Protein AF-A0A6N8EPY5-F1 (afdb_monomer_lite)

Foldseek 3Di:
DDDLVLQLVLLVLCCVLVVDPPLLSLLSNLCSVCPPVPPDQDDLVRSCVRSVHDSVSSVVSVVVCVLLQQKDWDQDDDPPDRDRTRIDGRDDPVLSVLSVVLSVVLVVVVVVLVVVCVVVVDPDDSVVVSSVSSVVSVVPRDRDDDDNRPLSVCCVVPVVVSVCVVVVD

Sequence (169 aa):
MLPLFRLKVFFEALARFHRINHSQAAVYKALVSYHGRLGCYPSHATLAAESGVSERTVRNALREARLRRWIDWTNERVGRRQSVNRYRILLTDEYINKVLNALHRFKRKTAEISEFFRRQNLPGSPYFYIKRASQTIWKQLDPPSNGLTPWQRLFRDNREAAMAQVFSQ

Secondary structure (DSSP, 8-state):
---HHHHHHHHHHHHHTTSS-HHHHHHHHHHHHTTT-TT----HHHHHHHHTS-HHHHHHHHHHHHHTTSEEEE----TTSPPP-EEEE---HHHHHHHHHHHHHHHHHHHHHHHHHHHTT-SS-THHHHHHHHHHHHHTSPPSS----HHHHHHHH-HHHHHHHHH--

Structure (mmCIF, N/CA/C/O backbone):
data_AF-A0A6N8EPY5-F1
#
_entry.id   AF-A0A6N8EPY5-F1
#
loop_
_atom_site.group_PDB
_atom_site.id
_atom_site.type_symbol
_atom_site.label_atom_id
_atom_site.label_alt_id
_atom_site.label_comp_id
_atom_site.label_asym_id
_atom_site.label_entity_id
_atom_site.label_seq_id
_atom_site.pdbx_PDB_ins_code
_atom_site.Cartn_x
_atom_site.Cartn_y
_atom_site.Cartn_z
_atom_site.occupancy
_atom_site.B_iso_or_equiv
_atom_site.auth_seq_id
_atom_site.auth_comp_id
_atom_site.auth_asym_id
_atom_site.auth_atom_id
_atom_site.pdbx_PDB_model_num
ATOM 1 N N . MET A 1 1 ? 13.055 -15.699 -1.152 1.00 55.16 1 MET A N 1
ATOM 2 C CA . MET A 1 1 ? 12.031 -15.123 -2.055 1.00 55.16 1 MET A CA 1
ATOM 3 C C . MET A 1 1 ? 10.843 -14.682 -1.220 1.00 55.16 1 MET A C 1
ATOM 5 O O . MET A 1 1 ? 10.392 -15.459 -0.389 1.00 55.16 1 MET A O 1
ATOM 9 N N . LEU A 1 2 ? 10.356 -13.457 -1.422 1.00 61.44 2 LEU A N 1
ATOM 10 C CA . LEU A 1 2 ? 9.174 -12.945 -0.729 1.00 61.44 2 LEU A CA 1
ATOM 11 C C . LEU A 1 2 ? 7.904 -13.646 -1.242 1.00 61.44 2 LEU A C 1
ATOM 13 O O . LEU A 1 2 ? 7.659 -13.624 -2.449 1.00 61.44 2 LEU A O 1
ATOM 17 N N . PRO A 1 3 ? 7.060 -14.228 -0.373 1.00 79.50 3 PRO A N 1
ATOM 18 C CA . PRO A 1 3 ? 5.783 -14.795 -0.794 1.00 79.50 3 PRO A CA 1
ATOM 19 C C . PRO A 1 3 ? 4.880 -13.708 -1.388 1.00 79.50 3 PRO A C 1
ATOM 21 O O . PRO A 1 3 ? 4.575 -12.720 -0.715 1.00 79.50 3 PRO A O 1
ATOM 24 N N . LEU A 1 4 ? 4.388 -13.906 -2.617 1.00 81.44 4 LEU A N 1
ATOM 25 C CA . LEU A 1 4 ? 3.503 -12.951 -3.309 1.00 81.44 4 LEU A CA 1
ATOM 26 C C . LEU A 1 4 ? 2.282 -12.570 -2.463 1.00 81.44 4 LEU A C 1
ATOM 28 O O . LEU A 1 4 ? 1.863 -11.413 -2.437 1.00 81.44 4 LEU A O 1
ATOM 32 N N . PHE A 1 5 ? 1.741 -13.540 -1.725 1.00 84.56 5 PHE A N 1
ATOM 33 C CA . PHE A 1 5 ? 0.636 -13.325 -0.800 1.00 84.56 5 PHE A CA 1
ATOM 34 C C . PHE A 1 5 ? 0.964 -12.263 0.261 1.00 84.56 5 PHE A C 1
ATOM 36 O O . PHE A 1 5 ? 0.169 -11.351 0.478 1.00 84.56 5 PHE A O 1
ATOM 43 N N . ARG A 1 6 ? 2.160 -12.302 0.865 1.00 86.88 6 ARG A N 1
ATOM 44 C CA . ARG A 1 6 ? 2.561 -11.336 1.904 1.00 86.88 6 ARG A CA 1
ATOM 45 C C . ARG A 1 6 ? 2.647 -9.916 1.360 1.00 86.88 6 ARG A C 1
ATOM 47 O O . ARG A 1 6 ? 2.209 -8.987 2.030 1.00 86.88 6 ARG A O 1
ATOM 54 N N . LEU A 1 7 ? 3.154 -9.751 0.140 1.00 85.50 7 LEU A N 1
ATOM 55 C CA . LEU A 1 7 ? 3.223 -8.448 -0.525 1.00 85.50 7 LEU A CA 1
ATOM 56 C C . LEU A 1 7 ? 1.830 -7.885 -0.832 1.00 85.50 7 LEU A C 1
ATOM 58 O O . LEU A 1 7 ? 1.587 -6.697 -0.620 1.00 85.50 7 LEU A O 1
ATOM 62 N N . LYS A 1 8 ? 0.884 -8.729 -1.263 1.00 88.94 8 LYS A N 1
ATOM 63 C CA . LYS A 1 8 ? -0.511 -8.302 -1.459 1.00 88.94 8 LYS A CA 1
ATOM 64 C C . LYS A 1 8 ? -1.136 -7.816 -0.147 1.00 88.94 8 LYS A C 1
ATOM 66 O O . LYS A 1 8 ? -1.687 -6.716 -0.111 1.00 88.94 8 LYS A O 1
ATOM 71 N N . VAL A 1 9 ? -0.986 -8.587 0.934 1.00 89.50 9 VAL A N 1
ATOM 72 C CA . VAL A 1 9 ? -1.502 -8.214 2.265 1.00 89.50 9 VAL A CA 1
ATOM 73 C C . VAL A 1 9 ? -0.818 -6.949 2.793 1.00 89.50 9 VAL A C 1
ATOM 75 O O . VAL A 1 9 ? -1.469 -6.110 3.412 1.00 89.50 9 VAL A O 1
ATOM 78 N N . PHE A 1 10 ? 0.472 -6.759 2.512 1.00 90.31 10 PHE A N 1
ATOM 79 C CA . PHE A 1 10 ? 1.202 -5.541 2.862 1.00 90.31 10 PHE A CA 1
ATOM 80 C C . PHE A 1 10 ? 0.580 -4.290 2.224 1.00 90.31 10 PHE A C 1
ATOM 82 O O . PHE A 1 10 ? 0.281 -3.328 2.933 1.00 90.31 10 PHE A O 1
ATOM 89 N N . PHE A 1 11 ? 0.313 -4.295 0.915 1.00 89.31 11 PHE A N 1
ATOM 90 C CA . PHE A 1 11 ? -0.313 -3.139 0.261 1.00 89.31 11 PHE A CA 1
ATOM 91 C C . PHE A 1 11 ? -1.747 -2.897 0.750 1.00 89.31 11 PHE A C 1
ATOM 93 O O . PHE A 1 11 ? -2.170 -1.750 0.896 1.00 89.31 11 PHE A O 1
ATOM 100 N N . GLU A 1 12 ? -2.486 -3.949 1.098 1.00 89.38 12 GLU A N 1
ATOM 101 C CA . GLU A 1 12 ? -3.787 -3.798 1.761 1.00 89.38 12 GLU A CA 1
ATOM 102 C C . GLU A 1 12 ? -3.674 -3.190 3.160 1.00 89.38 12 GLU A C 1
ATOM 104 O O . GLU A 1 12 ? -4.495 -2.349 3.534 1.00 89.38 12 GLU A O 1
ATOM 109 N N . ALA A 1 13 ? -2.651 -3.574 3.926 1.00 87.50 13 ALA A N 1
ATOM 110 C CA . ALA A 1 13 ? -2.368 -2.982 5.226 1.00 87.50 13 ALA A CA 1
ATOM 111 C C . ALA A 1 13 ? -2.129 -1.474 5.089 1.00 87.50 13 ALA A C 1
ATOM 113 O O . ALA A 1 13 ? -2.732 -0.686 5.817 1.00 87.50 13 ALA A O 1
ATOM 114 N N . LEU A 1 14 ? -1.318 -1.060 4.112 1.00 85.88 14 LEU A N 1
ATOM 115 C CA . LEU A 1 14 ? -1.046 0.353 3.843 1.00 85.88 14 LEU A CA 1
ATOM 116 C C . LEU A 1 14 ? -2.311 1.148 3.499 1.00 85.88 14 LEU A C 1
ATOM 118 O O . LEU A 1 14 ? -2.458 2.284 3.958 1.00 85.88 14 LEU A O 1
ATOM 122 N N . ALA A 1 15 ? -3.234 0.558 2.736 1.00 87.31 15 ALA A N 1
ATOM 123 C CA . ALA A 1 15 ? -4.521 1.182 2.432 1.00 87.31 15 ALA A CA 1
ATOM 124 C C . ALA A 1 15 ? -5.387 1.343 3.690 1.00 87.31 15 ALA A C 1
ATOM 126 O O . ALA A 1 15 ? -5.958 2.407 3.915 1.00 87.31 15 ALA A O 1
ATOM 127 N N . ARG A 1 16 ? -5.421 0.326 4.563 1.00 85.56 16 ARG A N 1
ATOM 128 C CA . ARG A 1 16 ? -6.133 0.389 5.856 1.00 85.56 16 ARG A CA 1
ATOM 129 C C . ARG A 1 16 ? -5.544 1.426 6.814 1.00 85.56 16 ARG A C 1
ATOM 131 O O . ARG A 1 16 ? -6.274 2.011 7.607 1.00 85.56 16 ARG A O 1
ATOM 138 N N . PHE A 1 17 ? -4.240 1.682 6.730 1.00 81.56 17 PHE A N 1
ATOM 139 C CA . PHE A 1 17 ? -3.586 2.777 7.452 1.00 81.56 17 PHE A CA 1
ATOM 140 C C . PHE A 1 17 ? -3.755 4.147 6.772 1.00 81.56 17 PHE A C 1
ATOM 142 O O . PHE A 1 17 ? -3.188 5.130 7.251 1.00 81.56 17 PHE A O 1
ATOM 149 N N . HIS A 1 18 ? -4.506 4.233 5.666 1.00 80.56 18 HIS A N 1
ATOM 150 C CA . HIS A 1 18 ? -4.668 5.438 4.844 1.00 80.56 18 HIS A CA 1
ATOM 151 C C . HIS A 1 18 ? -3.334 6.042 4.376 1.00 80.56 18 HIS A C 1
ATOM 153 O O . HIS A 1 18 ? -3.192 7.257 4.241 1.00 80.56 18 HIS A O 1
ATOM 159 N N . ARG A 1 19 ? -2.323 5.195 4.150 1.00 82.62 19 ARG A N 1
ATOM 160 C CA . ARG A 1 19 ? -0.998 5.613 3.652 1.00 82.62 19 ARG A CA 1
ATOM 161 C C . ARG A 1 19 ? -0.893 5.591 2.145 1.00 82.62 19 ARG A C 1
ATOM 163 O O . ARG A 1 19 ? 0.006 6.232 1.600 1.00 82.62 19 ARG A O 1
ATOM 170 N N . ILE A 1 20 ? -1.792 4.843 1.527 1.00 84.50 20 ILE A N 1
ATOM 171 C CA . ILE A 1 20 ? -2.078 4.817 0.103 1.00 84.50 20 ILE A CA 1
ATOM 172 C C . ILE A 1 20 ? -3.597 4.768 -0.051 1.00 84.50 20 ILE A C 1
ATOM 174 O O . ILE A 1 20 ? -4.306 4.353 0.870 1.00 84.50 20 ILE A O 1
ATOM 178 N N . ASN A 1 21 ? -4.104 5.186 -1.200 1.00 86.06 21 ASN A N 1
ATOM 179 C CA . ASN A 1 21 ? -5.525 5.061 -1.518 1.00 86.06 21 ASN A CA 1
ATOM 180 C C . ASN A 1 21 ? -5.842 3.668 -2.108 1.00 86.06 21 ASN A C 1
ATOM 182 O O . ASN A 1 21 ? -4.950 2.892 -2.460 1.00 86.06 21 ASN A O 1
ATOM 186 N N . HIS A 1 22 ? -7.130 3.317 -2.181 1.00 88.44 22 HIS A N 1
ATOM 187 C CA . HIS A 1 22 ? -7.566 1.989 -2.634 1.00 88.44 22 HIS A CA 1
ATOM 188 C C . HIS A 1 22 ? -7.125 1.679 -4.069 1.00 88.44 22 HIS A C 1
ATOM 190 O O . HIS A 1 22 ? -6.694 0.561 -4.348 1.00 88.44 22 HIS A O 1
ATOM 196 N N . SER A 1 23 ? -7.152 2.682 -4.949 1.00 89.62 23 SER A N 1
ATOM 197 C CA . SER A 1 23 ? -6.672 2.570 -6.327 1.00 89.62 23 SER A CA 1
ATOM 198 C C . SER A 1 23 ? -5.180 2.235 -6.387 1.00 89.62 23 SER A C 1
ATOM 200 O O . SER A 1 23 ? -4.797 1.308 -7.092 1.00 89.62 23 SER A O 1
ATOM 202 N N . GLN A 1 24 ? -4.332 2.909 -5.600 1.00 88.94 24 GLN A N 1
ATOM 203 C CA . GLN A 1 24 ? -2.907 2.564 -5.504 1.00 88.94 24 GLN A CA 1
ATOM 204 C C . GLN A 1 24 ? -2.700 1.131 -5.014 1.00 88.94 24 GLN A C 1
ATOM 206 O O . GLN A 1 24 ? -1.900 0.393 -5.586 1.00 88.94 24 GLN A O 1
ATOM 211 N N . ALA A 1 25 ? -3.445 0.709 -3.991 1.00 91.00 25 ALA A N 1
ATOM 212 C CA . ALA A 1 25 ? -3.358 -0.656 -3.483 1.00 91.00 25 ALA A CA 1
ATOM 213 C C . ALA A 1 25 ? -3.746 -1.700 -4.543 1.00 91.00 25 ALA A C 1
ATOM 215 O O . ALA A 1 25 ? -3.109 -2.750 -4.618 1.00 91.00 25 ALA A O 1
ATOM 216 N N . ALA A 1 26 ? -4.756 -1.419 -5.371 1.00 92.50 26 ALA A N 1
ATOM 217 C CA . ALA A 1 26 ? -5.139 -2.277 -6.492 1.00 92.50 26 ALA A CA 1
ATOM 218 C C . ALA A 1 26 ? -4.016 -2.375 -7.537 1.00 92.50 26 ALA A C 1
ATOM 220 O O . ALA A 1 26 ? -3.631 -3.483 -7.909 1.00 92.50 26 ALA A O 1
ATOM 221 N N . VAL A 1 27 ? -3.417 -1.241 -7.923 1.00 92.69 27 VAL A N 1
ATOM 222 C CA . VAL A 1 27 ? -2.280 -1.200 -8.862 1.00 92.69 27 VAL A CA 1
ATOM 223 C C . VAL A 1 27 ? -1.094 -2.013 -8.341 1.00 92.69 27 VAL A C 1
ATOM 225 O O . VAL A 1 27 ? -0.525 -2.815 -9.079 1.00 92.69 27 VAL A O 1
ATOM 228 N N . TYR A 1 28 ? -0.721 -1.860 -7.068 1.00 91.88 28 TYR A N 1
ATOM 229 C CA . TYR A 1 28 ? 0.408 -2.609 -6.508 1.00 91.88 28 TYR A CA 1
ATOM 230 C C . TYR A 1 28 ? 0.114 -4.105 -6.382 1.00 91.88 28 TYR A C 1
ATOM 232 O O . TYR A 1 28 ? 0.995 -4.925 -6.637 1.00 91.88 28 TYR A O 1
ATOM 240 N N . LYS A 1 29 ? -1.124 -4.485 -6.045 1.00 91.75 29 LYS A N 1
ATOM 241 C CA . LYS A 1 29 ? -1.543 -5.894 -6.032 1.00 91.75 29 LYS A CA 1
ATOM 242 C C . LYS A 1 29 ? -1.480 -6.525 -7.423 1.00 91.75 29 LYS A C 1
ATOM 244 O O . LYS A 1 29 ? -0.987 -7.649 -7.529 1.00 91.75 29 LYS A O 1
ATOM 249 N N . ALA A 1 30 ? -1.922 -5.796 -8.450 1.00 91.19 30 ALA A N 1
ATOM 250 C CA . ALA A 1 30 ? -1.797 -6.200 -9.846 1.00 91.19 30 ALA A CA 1
ATOM 251 C C . ALA A 1 30 ? -0.321 -6.341 -10.243 1.00 91.19 30 ALA A C 1
ATOM 253 O O . ALA A 1 30 ? 0.079 -7.362 -10.788 1.00 91.19 30 ALA A O 1
ATOM 254 N N . LEU A 1 31 ? 0.535 -5.380 -9.889 1.00 89.69 31 LEU A N 1
ATOM 255 C CA . LEU A 1 31 ? 1.970 -5.477 -10.167 1.00 89.69 31 LEU A CA 1
ATOM 256 C C . LEU A 1 31 ? 2.599 -6.734 -9.540 1.00 89.69 31 LEU A C 1
ATOM 258 O O . LEU A 1 31 ? 3.355 -7.450 -10.197 1.00 89.69 31 LEU A O 1
ATOM 262 N N . VAL A 1 32 ? 2.256 -7.035 -8.285 1.00 88.69 32 VAL A N 1
ATOM 263 C CA . VAL A 1 32 ? 2.764 -8.214 -7.569 1.00 88.69 32 VAL A CA 1
ATOM 264 C C . VAL A 1 32 ? 2.306 -9.525 -8.216 1.00 88.69 32 VAL A C 1
ATOM 266 O O . VAL A 1 32 ? 3.070 -10.483 -8.197 1.00 88.69 32 VAL A O 1
ATOM 269 N N . SER A 1 33 ? 1.116 -9.614 -8.825 1.00 87.38 33 SER A N 1
ATOM 270 C CA . SER A 1 33 ? 0.693 -10.857 -9.500 1.00 87.38 33 SER A CA 1
ATOM 271 C C . SER A 1 33 ? 1.497 -11.197 -10.756 1.00 87.38 33 SER A C 1
ATOM 273 O O . SER A 1 33 ? 1.503 -12.359 -11.162 1.00 87.38 33 SER A O 1
ATOM 275 N N . TYR A 1 34 ? 2.197 -10.224 -11.343 1.00 82.38 34 TYR A N 1
ATOM 276 C CA . TYR A 1 34 ? 3.133 -10.462 -12.446 1.00 82.38 34 TYR A CA 1
ATOM 277 C C . TYR A 1 34 ? 4.558 -10.782 -11.961 1.00 82.38 34 TYR A C 1
ATOM 279 O O . TYR A 1 34 ? 5.397 -11.207 -12.754 1.00 82.38 34 TYR A O 1
ATOM 287 N N . HIS A 1 35 ? 4.849 -10.631 -10.665 1.00 76.44 35 HIS A N 1
ATOM 288 C CA . HIS A 1 35 ? 6.172 -10.916 -10.117 1.00 76.44 35 HIS A CA 1
ATOM 289 C C . HIS A 1 35 ? 6.482 -12.423 -10.177 1.00 76.44 35 HIS A C 1
ATOM 291 O O . HIS A 1 35 ? 5.690 -13.248 -9.729 1.00 76.44 35 HIS A O 1
ATOM 297 N N . GLY A 1 36 ? 7.637 -12.784 -10.746 1.00 65.44 36 GLY A N 1
ATOM 298 C CA . GLY A 1 36 ? 8.059 -14.179 -10.935 1.00 65.44 36 GLY A CA 1
ATOM 299 C C . GLY A 1 36 ? 7.590 -14.830 -12.243 1.00 65.44 36 GLY A C 1
ATOM 300 O O . GLY A 1 36 ? 8.050 -15.922 -12.563 1.00 65.44 36 GLY A O 1
ATOM 301 N N . ARG A 1 37 ? 6.744 -14.165 -13.044 1.00 66.25 37 ARG A N 1
ATOM 302 C CA . ARG A 1 37 ? 6.437 -14.613 -14.412 1.00 66.25 37 ARG A CA 1
ATOM 303 C C . ARG A 1 37 ? 7.579 -14.187 -15.339 1.00 66.25 37 ARG A C 1
ATOM 305 O O . ARG A 1 37 ? 7.750 -12.999 -15.607 1.00 66.25 37 ARG A O 1
ATOM 312 N N . LEU A 1 38 ? 8.386 -15.146 -15.794 1.00 53.34 38 LEU A N 1
ATOM 313 C CA . LEU A 1 38 ? 9.501 -14.899 -16.715 1.00 53.34 38 LEU A CA 1
ATOM 314 C C . LEU A 1 38 ? 9.009 -14.135 -17.957 1.00 53.34 38 LEU A C 1
ATOM 316 O O . LEU A 1 38 ? 8.067 -14.558 -18.615 1.00 53.34 38 LEU A O 1
ATOM 320 N N . GLY A 1 39 ? 9.628 -12.989 -18.256 1.00 54.28 39 GLY A N 1
ATOM 321 C CA . GLY A 1 39 ? 9.336 -12.194 -19.457 1.00 54.28 39 GLY A CA 1
ATOM 322 C C . GLY A 1 39 ? 8.057 -11.343 -19.426 1.00 54.28 39 GLY A C 1
ATOM 323 O O . GLY A 1 39 ? 7.868 -10.527 -20.326 1.00 54.28 39 GLY A O 1
ATOM 324 N N . CYS A 1 40 ? 7.210 -11.453 -18.397 1.00 57.19 40 CYS A N 1
ATOM 325 C CA . CYS A 1 40 ? 5.950 -10.707 -18.311 1.00 57.19 40 CYS A CA 1
ATOM 326 C C . CYS A 1 40 ? 6.117 -9.421 -17.499 1.00 57.19 40 CYS A C 1
ATOM 328 O O . CYS A 1 40 ? 5.824 -9.359 -16.307 1.00 57.19 40 CYS A O 1
ATOM 330 N N . TYR A 1 41 ? 6.583 -8.378 -18.171 1.00 74.50 41 TYR A N 1
ATOM 331 C CA . TYR A 1 41 ? 6.664 -7.027 -17.631 1.00 74.50 41 TYR A CA 1
ATOM 332 C C . TYR A 1 41 ? 5.408 -6.255 -18.048 1.00 74.50 41 TYR A C 1
ATOM 334 O O . TYR A 1 41 ? 5.307 -5.848 -19.208 1.00 74.50 41 TYR A O 1
ATOM 342 N N . PRO A 1 42 ? 4.412 -6.097 -17.160 1.00 82.69 42 PRO A N 1
ATOM 343 C CA . PRO A 1 42 ? 3.123 -5.560 -17.561 1.00 82.69 42 PRO A CA 1
ATOM 344 C C . PRO A 1 42 ? 3.272 -4.097 -17.994 1.00 82.69 42 PRO A C 1
ATOM 346 O O . PRO A 1 42 ? 3.934 -3.293 -17.334 1.00 82.69 42 PRO A O 1
ATOM 349 N N . SER A 1 43 ? 2.651 -3.745 -19.117 1.00 86.88 43 SER A N 1
ATOM 350 C CA . SER A 1 43 ? 2.552 -2.347 -19.537 1.00 86.88 43 SER A CA 1
ATOM 351 C C . SER A 1 43 ? 1.639 -1.567 -18.579 1.00 86.88 43 SER A C 1
ATOM 353 O O . SER A 1 43 ? 0.875 -2.157 -17.810 1.00 86.88 43 SER A O 1
ATOM 355 N N . HIS A 1 44 ? 1.664 -0.231 -18.637 1.00 89.69 44 HIS A N 1
ATOM 356 C CA . HIS A 1 44 ? 0.705 0.570 -17.868 1.00 89.69 44 HIS A CA 1
ATOM 357 C C . HIS A 1 44 ? -0.745 0.258 -18.257 1.00 89.69 44 HIS A C 1
ATOM 359 O O . HIS A 1 44 ? -1.585 0.187 -17.367 1.00 89.69 44 HIS A O 1
ATOM 365 N N . ALA A 1 45 ? -1.012 -0.003 -19.541 1.00 89.75 45 ALA A N 1
ATOM 366 C CA . ALA A 1 45 ? -2.320 -0.426 -20.038 1.00 89.75 45 ALA A CA 1
ATOM 367 C C . ALA A 1 45 ? -2.752 -1.773 -19.436 1.00 89.75 45 ALA A C 1
ATOM 369 O O . ALA A 1 45 ? -3.878 -1.923 -18.971 1.00 89.75 45 ALA A O 1
ATOM 370 N N . THR A 1 46 ? -1.831 -2.737 -19.358 1.00 90.25 46 THR A N 1
ATOM 371 C CA . THR A 1 46 ? -2.088 -4.048 -18.740 1.00 90.25 46 THR A CA 1
ATOM 372 C C . THR A 1 46 ? -2.422 -3.907 -17.255 1.00 90.25 46 THR A C 1
ATOM 374 O O . THR A 1 46 ? -3.392 -4.486 -16.778 1.00 90.25 46 THR A O 1
ATOM 377 N N . LEU A 1 47 ? -1.647 -3.105 -16.517 1.00 90.62 47 LEU A N 1
ATOM 378 C CA . LEU A 1 47 ? -1.919 -2.837 -15.102 1.00 90.62 47 LEU A CA 1
ATOM 379 C C . LEU A 1 47 ? -3.235 -2.078 -14.907 1.00 90.62 47 LEU A C 1
ATOM 381 O O . LEU A 1 47 ? -3.943 -2.346 -13.941 1.00 90.62 47 LEU A O 1
ATOM 385 N N . ALA A 1 48 ? -3.561 -1.146 -15.802 1.00 93.00 48 ALA A N 1
ATOM 386 C CA . ALA A 1 48 ? -4.802 -0.377 -15.777 1.00 93.00 48 ALA A CA 1
ATOM 387 C C . ALA A 1 48 ? -6.022 -1.291 -15.933 1.00 93.00 48 ALA A C 1
ATOM 389 O O . ALA A 1 48 ? -6.932 -1.229 -15.106 1.00 93.00 48 ALA A O 1
ATOM 390 N N . ALA A 1 49 ? -5.985 -2.190 -16.921 1.00 92.88 49 ALA A N 1
ATOM 391 C CA . ALA A 1 49 ? -7.026 -3.189 -17.147 1.00 92.88 49 ALA A CA 1
ATOM 392 C C . ALA A 1 49 ? -7.204 -4.117 -15.933 1.00 92.88 49 ALA A C 1
ATOM 394 O O . ALA A 1 49 ? -8.321 -4.294 -15.457 1.00 92.88 49 ALA A O 1
ATOM 395 N N . GLU A 1 50 ? -6.106 -4.639 -15.378 1.00 91.62 50 GLU A N 1
ATOM 396 C CA . GLU A 1 50 ? -6.143 -5.552 -14.225 1.00 91.62 50 GLU A CA 1
ATOM 397 C C . GLU A 1 50 ? -6.654 -4.872 -12.943 1.00 91.62 50 GLU A C 1
ATOM 399 O O . GLU A 1 50 ? -7.351 -5.479 -12.134 1.00 91.62 50 GLU A O 1
ATOM 404 N N . SER A 1 51 ? -6.283 -3.608 -12.723 1.00 91.44 51 SER A N 1
ATOM 405 C CA . SER A 1 51 ? -6.629 -2.879 -11.495 1.00 91.44 51 SER A CA 1
ATOM 406 C C . SER A 1 51 ? -7.920 -2.063 -11.589 1.00 91.44 51 SER A C 1
ATOM 408 O O . SER A 1 51 ? -8.359 -1.529 -10.569 1.00 91.44 51 SER A O 1
ATOM 410 N N . GLY A 1 52 ? -8.532 -1.967 -12.775 1.00 93.50 52 GLY A N 1
ATOM 411 C CA . GLY A 1 52 ? -9.762 -1.205 -13.005 1.00 93.50 52 GLY A CA 1
ATOM 412 C C . GLY A 1 52 ? -9.584 0.310 -12.862 1.00 93.50 52 GLY A C 1
ATOM 413 O O . GLY A 1 52 ? -10.504 1.000 -12.427 1.00 93.50 52 GLY A O 1
ATOM 414 N N . VAL A 1 53 ? -8.396 0.844 -13.167 1.00 93.94 53 VAL A N 1
ATOM 415 C CA . VAL A 1 53 ? -8.091 2.284 -13.046 1.00 93.94 53 VAL A CA 1
ATOM 416 C C . VAL A 1 53 ? -7.478 2.830 -14.331 1.00 93.94 53 VAL A C 1
ATOM 418 O O . VAL A 1 53 ? -6.937 2.083 -15.134 1.00 93.94 53 VAL A O 1
ATOM 421 N N . SER A 1 54 ? -7.502 4.153 -14.513 1.00 94.62 54 SER A N 1
ATOM 422 C CA . SER A 1 54 ? -6.863 4.785 -15.675 1.00 94.62 54 SER A CA 1
ATOM 423 C C . SER A 1 54 ? -5.341 4.572 -15.705 1.00 94.62 54 SER A C 1
ATOM 425 O O . SER A 1 54 ? -4.680 4.542 -14.662 1.00 94.62 54 SER A O 1
ATOM 427 N N . GLU A 1 55 ? -4.744 4.549 -16.899 1.00 93.12 55 GLU A N 1
ATOM 428 C CA . GLU A 1 55 ? -3.282 4.502 -17.053 1.00 93.12 55 GLU A CA 1
ATOM 429 C C . GLU A 1 55 ? -2.560 5.665 -16.357 1.00 93.12 55 GLU A C 1
ATOM 431 O O . GLU A 1 55 ? -1.450 5.498 -15.846 1.00 93.12 55 GLU A O 1
ATOM 436 N N . ARG A 1 56 ? -3.189 6.848 -16.292 1.00 91.62 56 ARG A N 1
ATOM 437 C CA . ARG A 1 56 ? -2.661 8.001 -15.545 1.00 91.62 56 ARG A CA 1
ATOM 438 C C . ARG A 1 56 ? -2.543 7.670 -14.056 1.00 91.62 56 ARG A C 1
ATOM 440 O O . ARG A 1 56 ? -1.511 7.952 -13.448 1.00 91.62 56 ARG A O 1
ATOM 447 N N . THR A 1 57 ? -3.563 7.032 -13.484 1.00 91.62 57 THR A N 1
ATOM 448 C CA . THR A 1 57 ? -3.560 6.576 -12.088 1.00 91.62 57 THR A CA 1
ATOM 449 C C . THR A 1 57 ? -2.469 5.536 -11.850 1.00 91.62 57 THR A C 1
ATOM 451 O O . THR A 1 57 ? -1.730 5.656 -10.873 1.00 91.62 57 THR A O 1
ATOM 454 N N . VAL A 1 58 ? -2.313 4.565 -12.759 1.00 92.50 58 VAL A N 1
ATOM 455 C CA . VAL A 1 58 ? -1.227 3.571 -12.698 1.00 92.50 58 VAL A CA 1
ATOM 456 C C . VAL A 1 58 ? 0.133 4.261 -12.680 1.00 92.50 58 VAL A C 1
ATOM 458 O O . VAL A 1 58 ? 0.945 4.012 -11.791 1.00 92.50 58 VAL A O 1
ATOM 461 N N . ARG A 1 59 ? 0.377 5.170 -13.628 1.00 90.06 59 ARG A N 1
ATOM 462 C CA . ARG A 1 59 ? 1.645 5.896 -13.749 1.00 90.06 59 ARG A CA 1
ATOM 463 C C . ARG A 1 59 ? 1.975 6.676 -12.477 1.00 90.06 59 ARG A C 1
ATOM 465 O O . ARG A 1 59 ? 3.107 6.615 -12.001 1.00 90.06 59 ARG A O 1
ATOM 472 N N . ASN A 1 60 ? 0.991 7.372 -11.912 1.00 88.12 60 ASN A N 1
ATOM 473 C CA . ASN A 1 60 ? 1.160 8.137 -10.678 1.00 88.12 60 ASN A CA 1
ATOM 474 C C . ASN A 1 60 ? 1.429 7.226 -9.473 1.00 88.12 60 ASN A C 1
ATOM 476 O O . ASN A 1 60 ? 2.354 7.494 -8.709 1.00 88.12 60 ASN A O 1
ATOM 480 N N . ALA A 1 61 ? 0.689 6.122 -9.340 1.00 88.94 61 ALA A N 1
ATOM 481 C CA . ALA A 1 61 ? 0.912 5.134 -8.287 1.00 88.94 61 ALA A CA 1
ATOM 482 C C . ALA A 1 61 ? 2.324 4.533 -8.369 1.00 88.94 61 ALA A C 1
ATOM 484 O O . ALA A 1 61 ? 3.061 4.527 -7.387 1.00 88.94 61 ALA A O 1
ATOM 485 N N . LEU A 1 62 ? 2.755 4.088 -9.551 1.00 89.50 62 LEU A N 1
ATOM 486 C CA . LEU A 1 62 ? 4.092 3.523 -9.731 1.00 89.50 62 LEU A CA 1
ATOM 487 C C . LEU A 1 62 ? 5.191 4.547 -9.423 1.00 89.50 62 LEU A C 1
ATOM 489 O O . LEU A 1 62 ? 6.161 4.214 -8.741 1.00 89.50 62 LEU A O 1
ATOM 493 N N . ARG A 1 63 ? 5.037 5.803 -9.864 1.00 87.12 63 ARG A N 1
ATOM 494 C CA . ARG A 1 63 ? 5.970 6.890 -9.514 1.00 87.12 63 ARG A CA 1
ATOM 495 C C . ARG A 1 63 ? 6.078 7.075 -8.012 1.00 87.12 63 ARG A C 1
ATOM 497 O O . ARG A 1 63 ? 7.185 7.170 -7.494 1.00 87.12 63 ARG A O 1
ATOM 504 N N . GLU A 1 64 ? 4.953 7.076 -7.311 1.00 84.50 64 GLU A N 1
ATOM 505 C CA . GLU A 1 64 ? 4.941 7.213 -5.862 1.00 84.50 64 GLU A CA 1
ATOM 506 C C . GLU A 1 64 ? 5.602 6.019 -5.160 1.00 84.50 64 GLU A C 1
ATOM 508 O O . GLU A 1 64 ? 6.433 6.211 -4.272 1.00 84.50 64 GLU A O 1
ATOM 513 N N . ALA A 1 65 ? 5.311 4.788 -5.582 1.00 84.62 65 ALA A N 1
ATOM 514 C CA . ALA A 1 65 ? 5.980 3.602 -5.051 1.00 84.62 65 ALA A CA 1
ATOM 515 C C . ALA A 1 65 ? 7.496 3.627 -5.295 1.00 84.62 65 ALA A C 1
ATOM 517 O O . ALA A 1 65 ? 8.261 3.188 -4.433 1.00 84.62 65 ALA A O 1
ATOM 518 N N . ARG A 1 66 ? 7.937 4.184 -6.429 1.00 83.75 66 ARG A N 1
ATOM 519 C CA . ARG A 1 66 ? 9.359 4.400 -6.717 1.00 83.75 66 ARG A CA 1
ATOM 520 C C . ARG A 1 66 ? 9.980 5.448 -5.807 1.00 83.75 66 ARG A C 1
ATOM 522 O O . ARG A 1 66 ? 11.041 5.205 -5.236 1.00 83.75 66 ARG A O 1
ATOM 529 N N . LEU A 1 67 ? 9.306 6.583 -5.612 1.00 79.50 67 LEU A N 1
ATOM 530 C CA . LEU A 1 67 ? 9.744 7.616 -4.670 1.00 79.50 67 LEU A CA 1
ATOM 531 C C . LEU A 1 67 ? 9.901 7.039 -3.262 1.00 79.50 67 LEU A C 1
ATOM 533 O O . LEU A 1 67 ? 10.904 7.299 -2.606 1.00 79.50 67 LEU A O 1
ATOM 537 N N . ARG A 1 68 ? 8.965 6.187 -2.839 1.00 77.88 68 ARG A N 1
ATOM 538 C CA . ARG A 1 68 ? 8.978 5.489 -1.545 1.00 77.88 68 ARG A CA 1
ATOM 539 C C . ARG A 1 68 ? 9.957 4.307 -1.476 1.00 77.88 68 ARG A C 1
ATOM 541 O O . ARG A 1 68 ? 10.004 3.637 -0.448 1.00 77.88 68 ARG A O 1
ATOM 548 N N . ARG A 1 69 ? 10.730 4.044 -2.539 1.00 82.31 69 ARG A N 1
ATOM 549 C CA . ARG A 1 69 ? 11.672 2.914 -2.657 1.00 82.31 69 ARG A CA 1
ATOM 550 C C . ARG A 1 69 ? 11.035 1.547 -2.391 1.00 82.31 69 ARG A C 1
ATOM 552 O O . ARG A 1 69 ? 11.680 0.644 -1.873 1.00 82.31 69 ARG A O 1
ATOM 559 N N . TRP A 1 70 ? 9.764 1.377 -2.738 1.00 84.31 70 TRP A N 1
ATOM 560 C CA . TRP A 1 70 ? 9.103 0.069 -2.674 1.00 84.31 70 TRP A CA 1
ATOM 561 C C . TRP A 1 70 ? 9.371 -0.750 -3.926 1.00 84.31 70 TRP A C 1
ATOM 563 O O . TRP A 1 70 ? 9.501 -1.973 -3.867 1.00 84.31 70 TRP A O 1
ATOM 573 N N . ILE A 1 71 ? 9.460 -0.053 -5.054 1.00 85.88 71 ILE A N 1
ATOM 574 C CA . ILE A 1 71 ? 9.778 -0.620 -6.352 1.00 85.88 71 ILE A CA 1
ATOM 575 C C . ILE A 1 71 ? 10.842 0.226 -7.036 1.00 85.88 71 ILE A C 1
ATOM 577 O O . ILE A 1 71 ? 10.986 1.415 -6.759 1.00 85.88 71 ILE A O 1
ATOM 581 N N . ASP A 1 72 ? 11.536 -0.383 -7.977 1.00 84.06 72 ASP A N 1
ATOM 582 C CA . ASP A 1 72 ? 12.322 0.311 -8.981 1.00 84.06 72 ASP A CA 1
ATOM 583 C C . ASP A 1 72 ? 12.031 -0.305 -10.343 1.00 84.06 72 ASP A C 1
ATOM 585 O O . ASP A 1 72 ? 11.519 -1.421 -10.435 1.00 84.06 72 ASP A O 1
ATOM 589 N N . TRP A 1 73 ? 12.318 0.420 -11.412 1.00 80.81 73 TRP A N 1
ATOM 590 C CA . TRP A 1 73 ? 12.304 -0.159 -12.745 1.00 80.81 73 TRP A CA 1
ATOM 591 C C . TRP A 1 73 ? 13.348 0.510 -13.614 1.00 80.81 73 TRP A C 1
ATOM 593 O O . TRP A 1 73 ? 13.566 1.725 -13.546 1.00 80.81 73 TRP A O 1
ATOM 603 N N . THR A 1 74 ? 13.987 -0.297 -14.452 1.00 66.81 74 THR A N 1
ATOM 604 C CA . THR A 1 74 ? 14.945 0.203 -15.425 1.00 66.81 74 THR A CA 1
ATOM 605 C C . THR A 1 74 ? 14.253 0.362 -16.774 1.00 66.81 74 THR A C 1
ATOM 607 O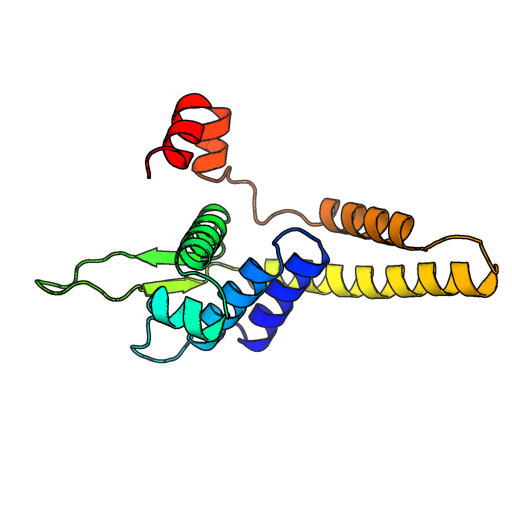 O . THR A 1 74 ? 13.664 -0.576 -17.308 1.00 66.81 74 THR A O 1
ATOM 610 N N . ASN A 1 75 ? 14.328 1.571 -17.338 1.00 60.88 75 ASN A N 1
ATOM 611 C CA . ASN A 1 75 ? 14.009 1.831 -18.746 1.00 60.88 75 ASN A CA 1
ATOM 612 C C . ASN A 1 75 ? 15.233 1.469 -19.610 1.00 60.88 75 ASN A C 1
ATOM 614 O O . ASN A 1 75 ? 15.666 2.256 -20.448 1.00 60.88 75 ASN A O 1
ATOM 618 N N . GLU A 1 76 ? 15.874 0.329 -19.350 1.00 54.84 76 GLU A N 1
ATOM 619 C CA . GLU A 1 76 ? 17.073 -0.082 -20.087 1.00 54.84 76 GLU A CA 1
ATOM 620 C C . GLU A 1 76 ? 16.681 -0.377 -21.528 1.00 54.84 76 GLU A C 1
ATOM 622 O O . GLU A 1 76 ? 16.026 -1.383 -21.773 1.00 54.84 76 GLU A O 1
ATOM 627 N N . ARG A 1 77 ? 17.030 0.490 -22.484 1.00 51.88 77 ARG A N 1
ATOM 628 C CA . ARG A 1 77 ? 16.849 0.206 -23.915 1.00 51.88 77 ARG A CA 1
ATOM 629 C C . ARG A 1 77 ? 17.665 -1.036 -24.274 1.00 51.88 77 ARG A C 1
ATOM 631 O O . ARG A 1 77 ? 18.888 -1.011 -24.201 1.00 51.88 77 ARG A O 1
ATOM 638 N N . VAL A 1 78 ? 16.996 -2.102 -24.702 1.00 51.75 78 VAL A N 1
ATOM 639 C CA . VAL A 1 78 ? 17.660 -3.275 -25.282 1.00 51.75 78 VAL A CA 1
ATOM 640 C C . VAL A 1 78 ? 17.565 -3.148 -26.804 1.00 51.75 78 VAL A C 1
ATOM 642 O O . VAL A 1 78 ? 16.562 -3.514 -27.415 1.00 51.75 78 VAL A O 1
ATOM 645 N N . GLY A 1 79 ? 18.597 -2.569 -27.423 1.00 62.50 79 GLY A N 1
ATOM 646 C CA . GLY A 1 79 ? 18.684 -2.394 -28.879 1.00 62.50 79 GLY A CA 1
ATOM 647 C C . GLY A 1 79 ? 17.700 -1.366 -29.466 1.00 62.50 79 GLY A C 1
ATOM 648 O O . GLY A 1 79 ? 17.406 -0.343 -28.850 1.00 62.50 79 GLY A O 1
ATOM 649 N N . ARG A 1 80 ? 17.208 -1.624 -30.693 1.00 58.06 80 ARG A N 1
ATOM 650 C CA . ARG A 1 80 ? 16.290 -0.736 -31.449 1.00 58.06 80 ARG A CA 1
ATOM 651 C C . ARG A 1 80 ? 14.819 -0.817 -31.012 1.00 58.06 80 ARG A C 1
ATOM 653 O O . ARG A 1 80 ? 14.005 -0.043 -31.504 1.00 58.06 80 ARG A O 1
ATOM 660 N N . ARG A 1 81 ? 14.455 -1.751 -30.128 1.00 54.66 81 ARG A N 1
ATOM 661 C CA . ARG A 1 81 ? 13.072 -1.938 -29.660 1.00 54.66 81 ARG A CA 1
ATOM 662 C C . ARG A 1 81 ? 12.870 -1.278 -28.298 1.00 54.66 81 ARG A C 1
ATOM 664 O O . ARG A 1 81 ? 13.789 -1.200 -27.486 1.00 54.66 81 ARG A O 1
ATOM 671 N N . GLN A 1 82 ? 11.654 -0.790 -28.060 1.00 50.97 82 GLN A N 1
ATOM 672 C CA . GLN A 1 82 ? 11.249 -0.268 -26.759 1.00 50.97 82 GLN A CA 1
ATOM 673 C C . GLN A 1 82 ? 11.385 -1.387 -25.722 1.00 50.97 82 GLN A C 1
ATOM 675 O O . GLN A 1 82 ? 10.893 -2.496 -25.929 1.00 50.97 82 GLN A O 1
ATOM 680 N N . SER A 1 83 ? 12.109 -1.127 -24.639 1.00 55.94 83 SER A N 1
ATOM 681 C CA . SER A 1 83 ? 12.282 -2.121 -23.593 1.00 55.94 83 SER A CA 1
ATOM 682 C C . SER A 1 83 ? 11.026 -2.260 -22.753 1.00 55.94 83 SER A C 1
ATOM 684 O O . SER A 1 83 ? 10.287 -1.304 -22.525 1.00 55.94 83 SER A O 1
ATOM 686 N N . VAL A 1 84 ? 10.775 -3.487 -22.310 1.00 62.91 84 VAL A N 1
ATOM 687 C CA . VAL A 1 84 ? 9.647 -3.796 -21.436 1.00 62.91 84 VAL A CA 1
ATOM 688 C C . VAL A 1 84 ? 9.985 -3.363 -20.005 1.00 62.91 84 VAL A C 1
ATOM 690 O O . VAL A 1 84 ? 11.128 -3.511 -19.571 1.00 62.91 84 VAL A O 1
ATOM 693 N N . ASN A 1 85 ? 9.011 -2.822 -19.267 1.00 66.44 85 ASN A N 1
ATOM 694 C CA . ASN A 1 85 ? 9.228 -2.242 -17.936 1.00 66.44 85 ASN A CA 1
ATOM 695 C C . ASN A 1 85 ? 9.709 -3.283 -16.911 1.00 66.44 85 ASN A C 1
ATOM 697 O O . ASN A 1 85 ? 8.911 -4.040 -16.356 1.00 66.44 85 ASN A O 1
ATOM 701 N N . ARG A 1 86 ? 11.004 -3.296 -16.583 1.00 76.25 86 ARG A N 1
ATOM 702 C CA . ARG A 1 86 ? 11.559 -4.268 -15.632 1.00 76.25 86 ARG A CA 1
ATOM 703 C C . ARG A 1 86 ? 11.371 -3.852 -14.180 1.00 76.25 86 ARG A C 1
ATOM 705 O O . ARG A 1 86 ? 12.290 -3.310 -13.574 1.00 76.25 86 ARG A O 1
ATOM 712 N N . TYR A 1 87 ? 10.197 -4.125 -13.614 1.00 81.25 87 TYR A N 1
ATOM 713 C CA . TYR A 1 87 ? 9.916 -3.836 -12.206 1.00 81.25 87 TYR A CA 1
ATOM 714 C C . TYR A 1 87 ? 10.692 -4.760 -11.252 1.00 81.25 87 TYR A C 1
ATOM 716 O O . TYR A 1 87 ? 10.645 -5.986 -11.363 1.00 81.25 87 TYR A O 1
ATOM 724 N N . ARG A 1 88 ? 11.370 -4.157 -10.276 1.00 81.38 88 ARG A N 1
ATOM 725 C CA . ARG A 1 88 ? 12.070 -4.794 -9.155 1.00 81.38 88 ARG A CA 1
ATOM 726 C C . ARG A 1 88 ? 11.408 -4.348 -7.857 1.00 81.38 88 ARG A C 1
ATOM 728 O O . ARG A 1 88 ? 11.133 -3.166 -7.687 1.00 81.38 88 ARG A O 1
ATOM 735 N N . ILE A 1 89 ? 11.151 -5.277 -6.942 1.00 84.44 89 ILE A N 1
ATOM 736 C CA . ILE A 1 89 ? 10.602 -4.969 -5.614 1.00 84.44 89 ILE A CA 1
ATOM 737 C C . ILE A 1 89 ? 11.780 -4.815 -4.651 1.00 84.44 89 ILE A C 1
ATOM 739 O O . ILE A 1 89 ? 12.622 -5.705 -4.574 1.00 84.44 89 ILE A O 1
ATOM 743 N N . LEU A 1 90 ? 11.841 -3.687 -3.943 1.00 83.12 90 LEU A N 1
ATOM 744 C CA . LEU A 1 90 ? 12.939 -3.329 -3.032 1.00 83.12 90 LEU A CA 1
ATOM 745 C C . LEU A 1 90 ? 12.566 -3.471 -1.545 1.00 83.12 90 LEU A C 1
ATOM 747 O O . LEU A 1 90 ? 13.366 -3.161 -0.666 1.00 83.12 90 LEU A O 1
ATOM 751 N N . LEU A 1 91 ? 11.339 -3.907 -1.248 1.00 83.75 91 LEU A N 1
ATOM 752 C CA . LEU A 1 91 ? 10.850 -4.092 0.118 1.00 83.75 91 LEU A CA 1
ATOM 753 C C . LEU A 1 91 ? 11.600 -5.228 0.826 1.00 83.75 91 LEU A C 1
ATOM 755 O O . LEU A 1 91 ? 11.749 -6.315 0.274 1.00 83.75 91 LEU A O 1
ATOM 759 N N . THR A 1 92 ? 12.010 -4.995 2.073 1.00 84.69 92 THR A N 1
ATOM 760 C CA . THR A 1 92 ? 12.625 -6.020 2.926 1.00 84.69 92 THR A CA 1
ATOM 761 C C . THR A 1 92 ? 11.566 -6.805 3.703 1.00 84.69 92 THR A C 1
ATOM 763 O O . THR A 1 92 ? 10.524 -6.262 4.085 1.00 84.69 92 THR A O 1
ATOM 766 N N . ASP A 1 93 ? 11.848 -8.080 3.991 1.00 83.19 93 ASP A N 1
ATOM 767 C CA . ASP A 1 93 ? 11.003 -8.927 4.847 1.00 83.19 93 ASP A CA 1
ATOM 768 C C . ASP A 1 93 ? 10.762 -8.293 6.225 1.00 83.19 93 ASP A C 1
ATOM 770 O O . ASP A 1 93 ? 9.644 -8.317 6.739 1.00 83.19 93 ASP A O 1
ATOM 774 N N . GLU A 1 94 ? 11.791 -7.676 6.810 1.00 85.38 94 GLU A N 1
ATOM 775 C CA . GLU A 1 94 ? 11.698 -7.002 8.107 1.00 85.38 94 GLU A CA 1
ATOM 776 C C . GLU A 1 94 ? 10.646 -5.885 8.088 1.00 85.38 94 GLU A C 1
ATOM 778 O O . GLU A 1 94 ? 9.774 -5.826 8.960 1.00 85.38 94 GLU A O 1
ATOM 783 N N . TYR A 1 95 ? 10.682 -5.024 7.069 1.00 83.31 95 TYR A N 1
ATOM 784 C CA . TYR A 1 95 ? 9.738 -3.918 6.956 1.00 83.31 95 TYR A CA 1
ATOM 785 C C . TYR A 1 95 ? 8.308 -4.413 6.715 1.00 83.31 95 TYR A C 1
ATOM 787 O O . TYR A 1 95 ? 7.366 -3.936 7.356 1.00 83.31 95 TYR A O 1
ATOM 795 N N . ILE A 1 96 ? 8.146 -5.422 5.854 1.00 86.25 96 ILE A N 1
ATOM 796 C CA . ILE A 1 96 ? 6.851 -6.073 5.623 1.00 86.25 96 ILE A CA 1
ATOM 797 C C . ILE A 1 96 ? 6.298 -6.618 6.946 1.00 86.25 96 ILE A C 1
ATOM 799 O O . ILE A 1 96 ? 5.145 -6.348 7.287 1.00 86.25 96 ILE A O 1
ATOM 803 N N . ASN A 1 97 ? 7.121 -7.307 7.738 1.00 88.94 97 ASN A N 1
ATOM 804 C CA . ASN A 1 97 ? 6.711 -7.876 9.023 1.00 88.94 97 ASN A CA 1
ATOM 805 C C . ASN A 1 97 ? 6.316 -6.816 10.042 1.00 88.94 97 ASN A C 1
ATOM 807 O O . ASN A 1 97 ? 5.286 -6.969 10.701 1.00 88.94 97 ASN A O 1
ATOM 811 N N . LYS A 1 98 ? 7.069 -5.717 10.141 1.00 89.00 98 LYS A N 1
ATOM 812 C CA . LYS A 1 98 ? 6.713 -4.592 11.017 1.00 89.00 98 LYS A CA 1
ATOM 813 C C . LYS A 1 98 ? 5.318 -4.054 10.684 1.00 89.00 98 LYS A C 1
ATOM 815 O O . LYS A 1 98 ? 4.480 -3.924 11.581 1.00 89.00 98 LYS A O 1
ATOM 820 N N . VAL A 1 99 ? 5.032 -3.817 9.401 1.00 87.56 99 VAL A N 1
ATOM 821 C CA . VAL A 1 99 ? 3.727 -3.300 8.949 1.00 87.56 99 VAL A CA 1
ATOM 822 C C . VAL A 1 99 ? 2.599 -4.311 9.174 1.00 87.56 99 VAL A C 1
ATOM 824 O O . VAL A 1 99 ? 1.532 -3.937 9.666 1.00 87.56 99 VAL A O 1
ATOM 827 N N . LEU A 1 100 ? 2.817 -5.592 8.871 1.00 90.69 100 LEU A N 1
ATOM 828 C CA . LEU A 1 100 ? 1.811 -6.637 9.095 1.00 90.69 100 LEU A CA 1
ATOM 829 C C . LEU A 1 100 ? 1.510 -6.830 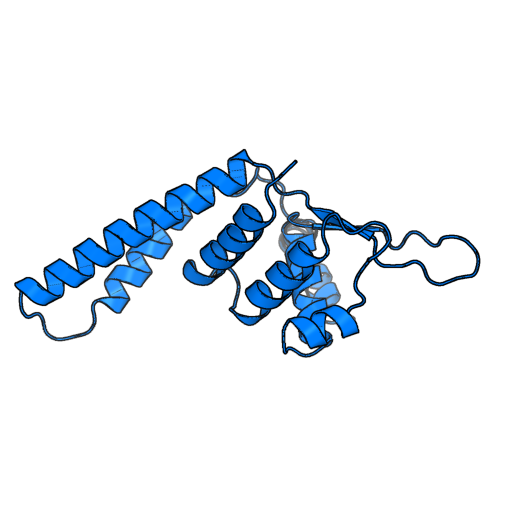10.590 1.00 90.69 100 LEU A C 1
ATOM 831 O O . LEU A 1 100 ? 0.343 -6.884 10.981 1.00 90.69 100 LEU A O 1
ATOM 835 N N . ASN A 1 101 ? 2.531 -6.827 11.449 1.00 91.19 101 ASN A N 1
ATOM 836 C CA . ASN A 1 101 ? 2.354 -6.890 12.902 1.00 91.19 101 ASN A CA 1
ATOM 837 C C . ASN A 1 101 ? 1.594 -5.667 13.434 1.00 91.19 101 ASN A C 1
ATOM 839 O O . ASN A 1 101 ? 0.722 -5.791 14.297 1.00 91.19 101 ASN A O 1
ATOM 843 N N . ALA A 1 102 ? 1.862 -4.474 12.897 1.00 88.69 102 ALA A N 1
ATOM 844 C CA . ALA A 1 102 ? 1.052 -3.295 13.189 1.00 88.69 102 ALA A CA 1
ATOM 845 C C . ALA A 1 102 ? -0.404 -3.451 12.738 1.00 88.69 102 ALA A C 1
ATOM 847 O O . ALA A 1 102 ? -1.298 -3.057 13.486 1.00 88.69 102 ALA A O 1
ATOM 848 N N . LEU A 1 103 ? -0.671 -4.057 11.577 1.00 90.88 103 LEU A N 1
ATOM 849 C CA . LEU A 1 103 ? -2.041 -4.338 11.142 1.00 90.88 103 LEU A CA 1
ATOM 850 C C . LEU A 1 103 ? -2.762 -5.273 12.124 1.00 90.88 103 LEU A C 1
ATOM 852 O O . LEU A 1 103 ? -3.924 -5.026 12.447 1.00 90.88 103 LEU A O 1
ATOM 856 N N . HIS A 1 104 ? -2.094 -6.314 12.628 1.00 90.50 104 HIS A N 1
ATOM 857 C CA . HIS A 1 104 ? -2.668 -7.199 13.649 1.00 90.50 104 HIS A CA 1
ATOM 858 C C . HIS A 1 104 ? -3.003 -6.442 14.941 1.00 90.50 104 HIS A C 1
ATOM 860 O O . HIS A 1 104 ? -4.126 -6.550 15.439 1.00 90.50 104 HIS A O 1
ATOM 866 N N . ARG A 1 105 ? -2.079 -5.605 15.435 1.00 90.88 105 ARG A N 1
ATOM 867 C CA . ARG A 1 105 ? -2.328 -4.723 16.592 1.00 90.88 105 ARG A CA 1
ATOM 868 C C . ARG A 1 105 ? -3.506 -3.780 16.343 1.00 90.88 105 ARG A C 1
ATOM 870 O O . ARG A 1 105 ? -4.357 -3.611 17.213 1.00 90.88 105 ARG A O 1
ATOM 877 N N . PHE A 1 106 ? -3.596 -3.216 15.141 1.00 90.31 106 PHE A N 1
ATOM 878 C CA . PHE A 1 106 ? -4.685 -2.326 14.754 1.00 90.31 106 PHE A CA 1
ATOM 879 C C . PHE A 1 106 ? -6.041 -3.042 14.708 1.00 90.31 106 PHE A C 1
ATOM 881 O O . PHE A 1 106 ? -7.017 -2.514 15.240 1.00 90.31 106 PHE A O 1
ATOM 888 N N . LYS A 1 107 ? -6.109 -4.259 14.147 1.00 90.62 107 LYS A N 1
ATOM 889 C CA . LYS A 1 107 ? -7.322 -5.102 14.145 1.00 90.62 107 LYS A CA 1
ATOM 890 C C . LYS A 1 107 ? -7.800 -5.429 15.563 1.00 90.62 107 LYS A C 1
ATOM 892 O O . LYS A 1 107 ? -8.989 -5.337 15.850 1.00 90.62 107 LYS A O 1
ATOM 897 N N . ARG A 1 108 ? -6.874 -5.759 16.466 1.00 92.44 108 ARG A N 1
ATOM 898 C CA . ARG A 1 108 ? -7.202 -6.001 17.876 1.00 92.44 108 ARG A CA 1
ATOM 899 C C . ARG A 1 108 ? -7.758 -4.739 18.541 1.00 92.44 108 ARG A C 1
ATOM 901 O O . ARG A 1 108 ? -8.827 -4.783 19.138 1.00 92.44 108 ARG A O 1
ATOM 908 N N . LYS A 1 109 ? -7.093 -3.593 18.356 1.00 90.94 109 LYS A N 1
ATOM 909 C CA . LYS A 1 109 ? -7.533 -2.320 18.948 1.00 90.94 109 LYS A CA 1
ATOM 910 C C . LYS A 1 109 ? -8.888 -1.850 18.415 1.00 90.94 109 LYS A C 1
ATOM 912 O O . LYS A 1 109 ? -9.698 -1.327 19.169 1.00 90.94 109 LYS A O 1
ATOM 917 N N . THR A 1 110 ? -9.146 -2.040 17.123 1.00 91.12 110 THR A N 1
ATOM 918 C CA . THR A 1 110 ? -10.447 -1.716 16.512 1.00 91.12 110 THR A CA 1
ATOM 919 C C . THR A 1 110 ? -11.574 -2.573 17.076 1.00 91.12 110 THR A C 1
ATOM 921 O O . THR A 1 110 ? -12.645 -2.031 17.353 1.00 91.12 110 THR A O 1
ATOM 924 N N . ALA A 1 111 ? -11.335 -3.869 17.298 1.00 91.50 111 ALA A N 1
ATOM 925 C CA . ALA A 1 111 ? -12.294 -4.749 17.962 1.00 91.50 111 ALA A CA 1
ATOM 926 C C . ALA A 1 111 ? -12.571 -4.302 19.407 1.00 91.50 111 ALA A C 1
ATOM 928 O O . ALA A 1 111 ? -13.736 -4.129 19.755 1.00 91.50 111 ALA A O 1
ATOM 929 N N . GLU A 1 112 ? -11.527 -4.008 20.192 1.00 92.25 112 GLU A N 1
ATOM 930 C CA . GLU A 1 112 ? -11.658 -3.499 21.569 1.00 92.25 112 GLU A CA 1
ATOM 931 C C . GLU A 1 112 ? -12.504 -2.219 21.631 1.00 92.25 112 GLU A C 1
ATOM 933 O O . GLU A 1 112 ? -13.435 -2.122 22.427 1.00 92.25 112 GLU A O 1
ATOM 938 N N . ILE A 1 113 ? -12.219 -1.241 20.763 1.00 90.81 113 ILE A N 1
ATOM 939 C CA . ILE A 1 113 ? -12.980 0.016 20.701 1.00 90.81 113 ILE A CA 1
ATOM 940 C C . ILE A 1 113 ? -14.437 -0.264 20.313 1.00 90.81 113 ILE A C 1
ATOM 942 O O . ILE A 1 113 ? -15.355 0.254 20.942 1.00 90.81 113 ILE A O 1
ATOM 946 N N . SER A 1 114 ? -14.667 -1.090 19.293 1.00 89.38 114 SER A N 1
ATOM 947 C CA . SER A 1 114 ? -16.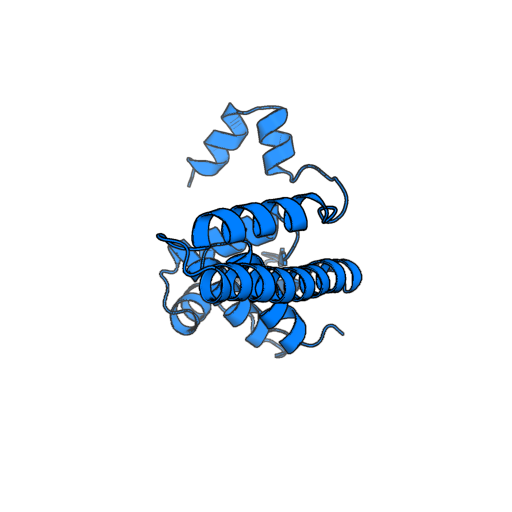025 -1.385 18.816 1.00 89.38 114 SER A CA 1
ATOM 948 C C . SER A 1 114 ? -16.843 -2.152 19.856 1.00 89.38 114 SER A C 1
ATOM 950 O O . SER A 1 114 ? -18.054 -1.979 19.959 1.00 89.38 114 SER A O 1
ATOM 952 N N . GLU A 1 115 ? -16.203 -3.024 20.628 1.00 91.50 115 GLU A N 1
ATOM 953 C CA . GLU A 1 115 ? -16.835 -3.737 21.730 1.00 91.50 115 GLU A CA 1
ATOM 954 C C . GLU A 1 115 ? -17.138 -2.814 22.912 1.00 91.50 115 GLU A C 1
ATOM 956 O O . GLU A 1 115 ? -18.244 -2.869 23.444 1.00 91.50 115 GLU A O 1
ATOM 961 N N . PHE A 1 116 ? -16.217 -1.917 23.270 1.00 91.12 116 PHE A N 1
ATOM 962 C CA . PHE A 1 116 ? -16.447 -0.907 24.302 1.00 91.12 116 PHE A CA 1
ATOM 963 C C . PHE A 1 116 ? -17.672 -0.039 23.986 1.00 91.12 116 PHE A C 1
ATOM 965 O O . PHE A 1 116 ? -18.555 0.100 24.829 1.00 91.12 116 PHE A O 1
ATOM 972 N N . PHE A 1 117 ? -17.774 0.468 22.752 1.00 91.25 117 PHE A N 1
ATOM 973 C CA . PHE A 1 117 ? -18.929 1.256 22.305 1.00 91.25 117 PHE A CA 1
ATOM 974 C C . PHE A 1 117 ? -20.241 0.472 22.389 1.00 91.25 117 PHE A C 1
ATOM 976 O O . PHE A 1 117 ? -21.238 1.008 22.866 1.00 91.25 117 PHE A O 1
ATOM 983 N N . ARG A 1 118 ? -20.231 -0.805 21.978 1.00 88.25 118 ARG A N 1
ATOM 984 C CA . ARG A 1 118 ? -21.408 -1.682 22.069 1.00 88.25 118 ARG A CA 1
ATOM 985 C C . ARG A 1 118 ? -21.829 -1.941 23.516 1.00 88.25 118 ARG A C 1
ATOM 987 O O . ARG A 1 118 ? -23.007 -1.826 23.821 1.00 88.25 118 ARG A O 1
ATOM 994 N N . ARG A 1 119 ? -20.885 -2.264 24.408 1.00 91.75 119 ARG A N 1
ATOM 995 C CA . ARG A 1 119 ? -21.176 -2.573 25.821 1.00 91.75 119 ARG A CA 1
ATOM 996 C C . ARG A 1 119 ? -21.683 -1.362 26.603 1.00 91.75 119 ARG A C 1
ATOM 998 O O . ARG A 1 119 ? -22.525 -1.521 27.473 1.00 91.75 119 ARG A O 1
ATOM 1005 N N . GLN A 1 120 ? -21.159 -0.176 26.304 1.00 90.56 120 GLN A N 1
ATOM 1006 C CA . GLN A 1 120 ? -21.521 1.069 26.987 1.00 90.56 120 GLN A CA 1
ATOM 1007 C C . GLN A 1 120 ? -22.717 1.788 26.338 1.00 90.56 120 GLN A C 1
ATOM 1009 O O . GLN A 1 120 ? -23.095 2.861 26.796 1.00 90.56 120 GLN A O 1
ATOM 1014 N N . ASN A 1 121 ? -23.286 1.224 25.263 1.00 87.31 121 ASN A N 1
ATOM 1015 C CA . ASN A 1 121 ? -24.372 1.810 24.471 1.00 87.31 121 ASN A CA 1
ATOM 1016 C C . ASN A 1 121 ? -24.139 3.297 24.129 1.00 87.31 121 ASN A C 1
ATOM 1018 O O . ASN A 1 121 ? -25.043 4.128 24.217 1.00 87.31 121 ASN A O 1
ATOM 1022 N N . LEU A 1 122 ? -22.889 3.649 23.802 1.00 85.50 122 LEU A N 1
ATOM 1023 C CA . LEU A 1 122 ? -22.504 5.044 23.602 1.00 85.50 122 LEU A CA 1
ATOM 1024 C C . LEU A 1 122 ? -23.107 5.586 22.300 1.00 85.50 122 LEU A C 1
ATOM 1026 O O . LEU A 1 122 ? -22.997 4.924 21.263 1.00 85.50 122 LEU A O 1
ATOM 1030 N N . PRO A 1 123 ? -23.675 6.805 22.307 1.00 76.88 123 PRO A N 1
ATOM 1031 C CA . PRO A 1 123 ? -24.113 7.450 21.081 1.00 76.88 123 PRO A CA 1
ATOM 1032 C C . PRO A 1 123 ? -22.910 7.804 20.191 1.00 76.88 123 PRO A C 1
ATOM 1034 O O . PRO A 1 123 ? -21.857 8.236 20.664 1.00 76.88 123 PRO A O 1
ATOM 1037 N N . GLY A 1 124 ? -23.083 7.653 18.877 1.00 80.19 124 GLY A N 1
ATOM 1038 C CA . GLY A 1 124 ? -22.075 7.988 17.869 1.00 80.19 124 GLY A CA 1
ATOM 1039 C C . GLY A 1 124 ? -21.277 6.793 17.335 1.00 80.19 124 GLY A C 1
ATOM 1040 O O . GLY A 1 124 ? -21.502 5.638 17.684 1.00 80.19 124 GLY A O 1
ATOM 1041 N N . SER A 1 125 ? -20.345 7.076 16.420 1.00 84.38 125 SER A N 1
ATOM 1042 C CA . SER A 1 125 ? -19.537 6.053 15.747 1.00 84.38 125 SER A CA 1
ATOM 1043 C C . SER A 1 125 ? -18.146 5.921 16.384 1.00 84.38 125 SER A C 1
ATOM 1045 O O . SER A 1 125 ? -17.471 6.937 16.581 1.00 84.38 125 SER A O 1
ATOM 1047 N N . PRO A 1 126 ? -17.629 4.693 16.602 1.00 89.62 126 PRO A N 1
ATOM 1048 C CA . PRO A 1 126 ? -16.269 4.465 17.109 1.00 89.62 126 PRO A CA 1
ATOM 1049 C C . PRO A 1 126 ? -15.169 4.946 16.145 1.00 89.62 126 PRO A C 1
ATOM 1051 O O . PRO A 1 126 ? -13.982 4.937 16.485 1.00 89.62 126 PRO A O 1
ATOM 1054 N N . TYR A 1 127 ? -15.542 5.367 14.933 1.00 87.25 127 TYR A N 1
ATOM 1055 C CA . TYR A 1 127 ? -14.640 5.737 13.849 1.00 87.25 127 TYR A CA 1
ATOM 1056 C C . TYR A 1 127 ? -13.545 6.734 14.253 1.00 87.25 127 TYR A C 1
ATOM 1058 O O . TYR A 1 127 ? -12.383 6.544 13.889 1.00 87.25 127 TYR A O 1
ATOM 1066 N N . PHE A 1 128 ? -13.874 7.766 15.037 1.00 87.94 128 PHE A N 1
ATOM 1067 C CA . PHE A 1 128 ? -12.890 8.759 15.485 1.00 87.94 128 PHE A CA 1
ATOM 1068 C C . PHE A 1 128 ? -11.736 8.117 16.278 1.00 87.94 128 PHE A C 1
ATOM 1070 O O . PHE A 1 128 ? -10.558 8.360 15.995 1.00 87.94 128 PHE A O 1
ATOM 1077 N N . TYR A 1 129 ? -12.063 7.233 17.222 1.00 88.25 129 TYR A N 1
ATOM 1078 C CA . TYR A 1 129 ? -11.090 6.532 18.064 1.00 88.25 129 TYR A CA 1
ATOM 1079 C C . TYR A 1 129 ? -10.281 5.514 17.263 1.00 88.25 129 TYR A C 1
ATOM 1081 O O . TYR A 1 129 ? -9.066 5.404 17.439 1.00 88.25 129 TYR A O 1
ATOM 1089 N N . ILE A 1 130 ? -10.936 4.825 16.328 1.00 88.62 130 ILE A N 1
ATOM 1090 C CA . ILE A 1 130 ? -10.289 3.908 15.388 1.00 88.62 130 ILE A CA 1
ATOM 1091 C C . ILE A 1 130 ? -9.249 4.652 14.540 1.00 88.62 130 ILE A C 1
ATOM 1093 O O . ILE A 1 130 ? -8.098 4.217 14.438 1.00 88.62 130 ILE A O 1
ATOM 1097 N N . LYS A 1 131 ? -9.612 5.810 13.980 1.00 86.88 131 LYS A N 1
ATOM 1098 C CA . LYS A 1 131 ? -8.703 6.641 13.182 1.00 86.88 131 LYS A CA 1
ATOM 1099 C C . LYS A 1 131 ? -7.508 7.119 14.009 1.00 86.88 131 LYS A C 1
ATOM 1101 O O . LYS A 1 131 ? -6.371 7.040 13.540 1.00 86.88 131 LYS A O 1
ATOM 1106 N N . ARG A 1 132 ? -7.736 7.554 15.253 1.00 87.94 132 ARG A N 1
ATOM 1107 C CA . ARG A 1 132 ? -6.661 7.966 16.171 1.00 87.94 132 ARG A CA 1
ATOM 1108 C C . ARG A 1 132 ? -5.717 6.804 16.501 1.00 87.94 132 ARG A C 1
ATOM 1110 O O . ARG A 1 132 ? -4.503 6.974 16.429 1.00 87.94 132 ARG A O 1
ATOM 1117 N N . ALA A 1 133 ? -6.251 5.614 16.780 1.00 86.94 133 ALA A N 1
ATOM 1118 C CA . ALA A 1 133 ? -5.451 4.415 17.040 1.00 86.94 133 ALA A CA 1
ATOM 1119 C C . ALA A 1 133 ? -4.585 4.017 15.833 1.00 86.94 133 ALA A C 1
ATOM 1121 O O . ALA A 1 133 ? -3.403 3.713 15.999 1.00 86.94 133 ALA A O 1
ATOM 1122 N N . SER A 1 134 ? -5.145 4.083 14.620 1.00 85.38 134 SER A N 1
ATOM 1123 C CA . SER A 1 134 ? -4.415 3.857 13.363 1.00 85.38 134 SER A CA 1
ATOM 1124 C C . SER A 1 134 ? -3.201 4.785 13.237 1.00 85.38 134 SER A C 1
ATOM 1126 O O . SER A 1 134 ? -2.085 4.333 12.969 1.00 85.38 134 SER A O 1
ATOM 1128 N N . GLN A 1 135 ? -3.389 6.082 13.508 1.00 85.31 135 GLN A N 1
ATOM 1129 C CA . GLN A 1 135 ? -2.308 7.069 13.463 1.00 85.31 135 GLN A CA 1
ATOM 1130 C C . GLN A 1 135 ? -1.224 6.800 14.508 1.00 85.31 135 GLN A C 1
ATOM 1132 O O . GLN A 1 135 ? -0.043 6.877 14.171 1.00 85.31 135 GLN A O 1
ATOM 1137 N N . THR A 1 136 ? -1.599 6.475 15.748 1.00 87.69 136 THR A N 1
ATOM 1138 C CA . THR A 1 136 ? -0.643 6.170 16.823 1.00 87.69 136 THR A CA 1
ATOM 1139 C C . THR A 1 136 ? 0.202 4.945 16.490 1.00 87.69 136 THR A C 1
ATOM 1141 O O . THR A 1 136 ? 1.425 5.016 16.560 1.00 87.69 136 THR A O 1
ATOM 1144 N N . ILE A 1 137 ? -0.432 3.850 16.059 1.00 87.00 137 ILE A N 1
ATOM 1145 C CA . ILE A 1 137 ? 0.273 2.618 15.677 1.00 87.00 137 ILE A CA 1
ATOM 1146 C C . ILE A 1 137 ? 1.224 2.888 14.510 1.00 87.00 137 ILE A C 1
ATOM 1148 O O . ILE A 1 137 ? 2.355 2.411 14.518 1.00 87.00 137 ILE A O 1
ATOM 1152 N N . TRP A 1 138 ? 0.793 3.677 13.524 1.00 83.94 138 TRP A N 1
ATOM 1153 C CA . TRP A 1 138 ? 1.653 4.019 12.398 1.00 83.94 138 TRP A CA 1
ATOM 1154 C C . TRP A 1 138 ? 2.845 4.891 12.800 1.00 83.94 138 TRP A C 1
ATOM 1156 O O . TRP A 1 138 ? 3.936 4.682 12.290 1.00 83.94 138 TRP A O 1
ATOM 1166 N N . LYS A 1 139 ? 2.669 5.860 13.706 1.00 82.38 139 LYS A N 1
ATOM 1167 C CA . LYS A 1 139 ? 3.780 6.701 14.195 1.00 82.38 139 LYS A CA 1
ATOM 1168 C C . LYS A 1 139 ? 4.861 5.892 14.918 1.00 82.38 139 LYS A C 1
ATOM 1170 O O . LYS A 1 139 ? 6.006 6.313 14.930 1.00 82.38 139 LYS A O 1
ATOM 1175 N N . GLN A 1 140 ? 4.489 4.761 15.514 1.00 83.56 140 GLN A N 1
ATOM 1176 C CA . GLN A 1 140 ? 5.412 3.835 16.176 1.00 83.56 140 GLN A CA 1
ATOM 1177 C C . GLN A 1 140 ? 6.123 2.888 15.202 1.00 83.56 140 GLN A C 1
ATOM 1179 O O . GLN A 1 140 ? 7.011 2.146 15.612 1.00 83.56 140 GLN A O 1
ATOM 1184 N N . LEU A 1 141 ? 5.699 2.840 13.937 1.00 76.81 141 LEU A N 1
ATOM 1185 C CA . LEU A 1 141 ? 6.448 2.135 12.911 1.00 76.81 141 LEU A CA 1
ATOM 1186 C C . LEU A 1 141 ? 7.575 3.045 12.442 1.00 76.81 141 LEU A C 1
ATOM 1188 O O . LEU A 1 141 ? 7.308 4.093 11.852 1.00 76.81 141 LEU A O 1
ATOM 1192 N N . ASP A 1 142 ? 8.818 2.610 12.640 1.00 58.84 142 ASP A N 1
ATOM 1193 C CA . ASP A 1 142 ? 9.938 3.229 11.943 1.00 58.84 142 ASP A CA 1
ATOM 1194 C C . ASP A 1 142 ? 9.671 3.135 10.431 1.00 58.84 142 ASP A C 1
ATOM 1196 O O . ASP A 1 142 ? 9.425 2.032 9.913 1.00 58.84 142 ASP A O 1
ATOM 1200 N N . PRO A 1 143 ? 9.678 4.259 9.691 1.00 56.44 143 PRO A N 1
ATOM 1201 C CA . PRO A 1 143 ? 9.735 4.185 8.240 1.00 56.44 143 PRO A CA 1
ATOM 1202 C C . PRO A 1 143 ? 10.992 3.388 7.844 1.00 56.44 143 PRO A C 1
ATOM 1204 O O . PRO A 1 143 ? 11.979 3.391 8.584 1.00 56.44 143 PRO A O 1
ATOM 1207 N N . PRO A 1 144 ? 10.990 2.684 6.697 1.00 50.31 144 PRO A N 1
ATOM 1208 C CA . PRO A 1 144 ? 12.191 1.989 6.249 1.00 50.31 144 PRO A CA 1
ATOM 1209 C C . PRO A 1 144 ? 13.308 3.037 6.144 1.00 50.31 144 PRO A C 1
ATOM 1211 O O . PRO A 1 144 ? 13.080 4.084 5.546 1.00 50.31 144 PRO A O 1
ATOM 1214 N N . SER A 1 145 ? 14.437 2.778 6.817 1.00 47.56 145 SER A N 1
ATOM 1215 C CA . SER A 1 145 ? 15.560 3.688 7.113 1.00 47.56 145 SER A CA 1
ATOM 1216 C C . SER A 1 145 ? 15.560 5.052 6.399 1.00 47.56 145 SER A C 1
ATOM 1218 O O . SER A 1 145 ? 15.600 5.123 5.168 1.00 47.56 145 SER A O 1
ATOM 1220 N N . ASN A 1 146 ? 15.633 6.116 7.206 1.00 44.56 146 ASN A N 1
ATOM 1221 C CA . ASN A 1 146 ? 15.746 7.542 6.878 1.00 44.56 146 ASN A CA 1
ATOM 1222 C C . ASN A 1 146 ? 16.788 7.897 5.797 1.00 44.56 146 ASN A C 1
ATOM 1224 O O . ASN A 1 146 ? 17.844 8.457 6.076 1.00 44.56 146 ASN A O 1
ATOM 1228 N N . GLY A 1 147 ? 16.459 7.669 4.533 1.00 49.81 147 GLY A N 1
ATOM 1229 C CA . GLY A 1 147 ? 16.943 8.500 3.444 1.00 49.81 147 GLY A CA 1
ATOM 1230 C C . G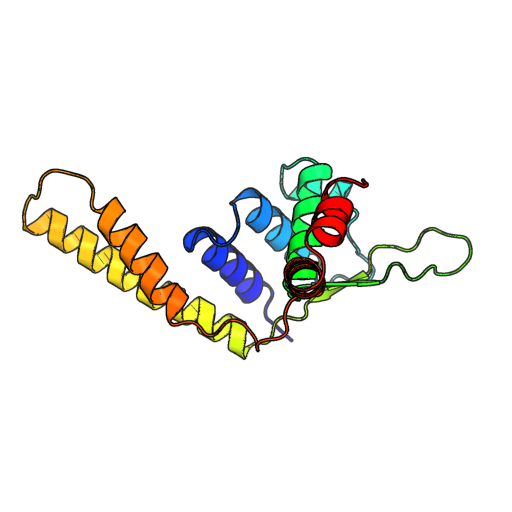LY A 1 147 ? 15.775 9.346 2.976 1.00 49.81 147 GLY A C 1
ATOM 1231 O O . GLY A 1 147 ? 14.772 8.783 2.542 1.00 49.81 147 GLY A O 1
ATOM 1232 N N . LEU A 1 148 ? 15.894 10.677 3.027 1.00 53.12 148 LEU A N 1
ATOM 1233 C CA . LEU A 1 148 ? 14.973 11.545 2.293 1.00 53.12 148 LEU A CA 1
ATOM 1234 C C . LEU A 1 148 ? 14.848 10.989 0.874 1.00 53.12 148 LEU A C 1
ATOM 1236 O O . LEU A 1 148 ? 15.868 10.786 0.193 1.00 53.12 148 LEU A O 1
ATOM 1240 N N . THR A 1 149 ? 13.618 10.701 0.445 1.00 58.00 149 THR A N 1
ATOM 1241 C CA . THR A 1 149 ? 13.364 10.323 -0.952 1.00 58.00 149 THR A CA 1
ATOM 1242 C C . THR A 1 149 ? 13.965 11.408 -1.849 1.00 58.00 149 THR A C 1
ATOM 1244 O O . THR A 1 149 ? 14.002 12.556 -1.418 1.00 58.00 149 THR A O 1
ATOM 1247 N N . PRO A 1 150 ? 14.463 11.119 -3.063 1.00 55.50 150 PRO A N 1
ATOM 1248 C CA . PRO A 1 150 ? 15.044 12.156 -3.919 1.00 55.50 150 PRO A CA 1
ATOM 1249 C C . PRO A 1 150 ? 14.137 13.382 -4.069 1.00 55.50 150 PRO A C 1
ATOM 1251 O O . PRO A 1 150 ? 14.627 14.500 -4.019 1.00 55.50 150 PRO A O 1
ATOM 1254 N N . TRP A 1 151 ? 12.816 13.174 -4.118 1.00 63.34 151 TRP A N 1
ATOM 1255 C CA . TRP A 1 151 ? 11.837 14.258 -4.106 1.00 63.34 151 TRP A CA 1
ATOM 1256 C C . TRP A 1 151 ? 11.712 14.960 -2.752 1.00 63.34 151 TRP A C 1
ATOM 1258 O O . TRP A 1 151 ? 11.643 16.170 -2.743 1.00 63.34 151 TRP A O 1
ATOM 1268 N N . GLN A 1 152 ? 11.710 14.273 -1.605 1.00 59.06 152 GLN A N 1
ATOM 1269 C CA . GLN A 1 152 ? 11.702 14.947 -0.291 1.00 59.06 152 GLN A CA 1
ATOM 1270 C C . GLN A 1 152 ? 13.016 15.681 0.000 1.00 59.06 152 GLN A C 1
ATOM 1272 O O . GLN A 1 152 ? 13.003 16.703 0.676 1.00 59.06 152 GLN A O 1
ATOM 1277 N N . ARG A 1 153 ? 14.136 15.164 -0.515 1.00 64.88 153 ARG A N 1
ATOM 1278 C CA . ARG A 1 153 ? 15.448 15.816 -0.516 1.00 64.88 153 ARG A CA 1
ATOM 1279 C C . ARG A 1 153 ? 15.358 17.084 -1.354 1.00 64.88 153 ARG A C 1
ATOM 1281 O O . ARG A 1 153 ? 15.543 18.167 -0.827 1.00 64.88 153 ARG A O 1
ATOM 1288 N N . LEU A 1 154 ? 14.890 16.955 -2.595 1.00 63.84 154 LEU A N 1
ATOM 1289 C CA . LEU A 1 154 ? 14.655 18.086 -3.483 1.00 63.84 154 LEU A CA 1
ATOM 1290 C C . LEU A 1 154 ? 13.619 19.066 -2.926 1.00 63.84 154 LEU A C 1
ATOM 1292 O O . LEU A 1 154 ? 13.803 20.251 -3.064 1.00 63.84 154 LEU A O 1
ATOM 1296 N N . PHE A 1 155 ? 12.557 18.624 -2.263 1.00 68.75 155 PHE A N 1
ATOM 1297 C CA . PHE A 1 155 ? 11.512 19.493 -1.718 1.00 68.75 155 PHE A CA 1
ATOM 1298 C C . PHE A 1 155 ? 12.004 20.274 -0.502 1.00 68.75 155 PHE A C 1
ATOM 1300 O O . PHE A 1 155 ? 11.623 21.427 -0.317 1.00 68.75 155 PHE A O 1
ATOM 1307 N N . ARG A 1 156 ? 12.852 19.644 0.316 1.00 68.62 156 ARG A N 1
ATOM 1308 C CA . ARG A 1 156 ? 13.541 20.297 1.428 1.00 68.62 156 ARG A CA 1
ATOM 1309 C C . ARG A 1 156 ? 14.594 21.288 0.925 1.00 68.62 156 ARG A C 1
ATOM 1311 O O . ARG A 1 156 ? 14.678 22.380 1.469 1.00 68.62 156 ARG A O 1
ATOM 1318 N N . ASP A 1 157 ? 15.369 20.901 -0.087 1.00 75.00 157 ASP A N 1
ATOM 1319 C CA . ASP A 1 157 ? 16.548 21.644 -0.548 1.00 75.00 157 ASP A CA 1
ATOM 1320 C C . ASP A 1 157 ? 16.196 22.698 -1.633 1.00 75.00 157 ASP A C 1
ATOM 1322 O O . ASP A 1 157 ? 16.847 23.732 -1.730 1.00 75.00 157 ASP A O 1
ATOM 1326 N N . ASN A 1 158 ? 15.153 22.467 -2.437 1.00 79.75 158 ASN A N 1
ATOM 1327 C CA . ASN A 1 158 ? 14.622 23.350 -3.484 1.00 79.75 158 ASN A CA 1
ATOM 1328 C C . ASN A 1 158 ? 13.138 23.038 -3.798 1.00 79.75 158 ASN A C 1
ATOM 1330 O O . ASN A 1 158 ? 12.785 22.280 -4.713 1.00 79.75 158 ASN A O 1
ATOM 1334 N N . ARG A 1 159 ? 12.246 23.665 -3.027 1.00 67.12 159 ARG A N 1
ATOM 1335 C CA . ARG A 1 159 ? 10.795 23.456 -3.113 1.00 67.12 159 ARG A CA 1
ATOM 1336 C C . ARG A 1 159 ? 10.222 23.763 -4.499 1.00 67.12 159 ARG A C 1
ATOM 1338 O O . ARG A 1 159 ? 9.322 23.053 -4.939 1.00 67.12 159 ARG A O 1
ATOM 1345 N N . GLU A 1 160 ? 10.749 24.762 -5.199 1.00 74.50 160 GLU A N 1
ATOM 1346 C CA . GLU A 1 160 ? 10.296 25.127 -6.546 1.00 74.50 160 GLU A CA 1
ATOM 1347 C C . GLU A 1 160 ? 10.679 24.070 -7.581 1.00 74.50 160 GLU A C 1
ATOM 1349 O O . GLU A 1 160 ? 9.824 23.665 -8.362 1.00 74.50 160 GLU A O 1
ATOM 1354 N N . ALA A 1 161 ? 11.898 23.524 -7.536 1.00 70.31 161 ALA A N 1
ATOM 1355 C CA . ALA A 1 161 ? 12.314 22.431 -8.419 1.00 70.31 161 ALA A CA 1
ATOM 1356 C C . ALA A 1 161 ? 11.533 21.132 -8.147 1.00 70.31 161 ALA A C 1
ATOM 1358 O O . ALA A 1 161 ? 11.174 20.402 -9.075 1.00 70.31 161 ALA A O 1
ATOM 1359 N N . ALA A 1 162 ? 11.221 20.850 -6.879 1.00 70.44 162 ALA A N 1
ATOM 1360 C CA . ALA A 1 162 ? 10.391 19.706 -6.507 1.00 70.44 162 ALA A CA 1
ATOM 1361 C C . ALA A 1 162 ? 8.943 19.850 -6.993 1.00 70.44 162 ALA A C 1
ATOM 1363 O O . ALA A 1 162 ? 8.343 18.862 -7.420 1.00 70.44 162 ALA A O 1
ATOM 1364 N N . MET A 1 163 ? 8.392 21.065 -6.948 1.00 72.25 163 MET A N 1
ATOM 1365 C CA . MET A 1 163 ? 7.065 21.368 -7.488 1.00 72.25 163 MET A CA 1
ATOM 1366 C C . MET A 1 163 ? 7.086 21.386 -9.019 1.00 72.25 163 MET A C 1
ATOM 1368 O O . MET A 1 163 ? 6.202 20.810 -9.646 1.00 72.25 163 MET A O 1
ATOM 1372 N N . ALA A 1 164 ? 8.139 21.911 -9.639 1.00 75.12 164 ALA A N 1
ATOM 1373 C CA . ALA A 1 164 ? 8.338 21.856 -11.080 1.00 75.12 164 ALA A CA 1
ATOM 1374 C C . ALA A 1 164 ? 8.374 20.408 -11.581 1.00 75.12 164 ALA A C 1
ATOM 1376 O O . ALA A 1 164 ? 7.723 20.114 -12.571 1.00 75.12 164 ALA A O 1
ATOM 1377 N N . GLN A 1 165 ? 9.006 19.460 -10.879 1.00 69.94 165 GLN A N 1
ATOM 1378 C CA . GLN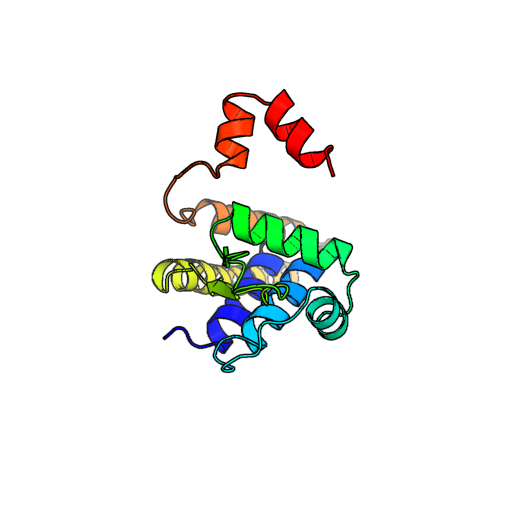 A 1 165 ? 8.938 18.029 -11.236 1.00 69.94 165 GLN A CA 1
ATOM 1379 C C . GLN A 1 165 ? 7.519 17.434 -11.193 1.00 69.94 165 GLN A C 1
ATOM 1381 O O . GLN A 1 165 ? 7.249 16.448 -11.879 1.00 69.94 165 GLN A O 1
ATOM 1386 N N . VAL A 1 166 ? 6.620 18.010 -10.390 1.00 59.06 166 VAL A N 1
ATOM 1387 C CA . VAL A 1 166 ? 5.212 17.593 -10.290 1.00 59.06 166 VAL A CA 1
ATOM 1388 C C . VAL A 1 166 ? 4.367 18.202 -11.416 1.00 59.06 166 VAL A C 1
ATOM 1390 O O . VAL A 1 166 ? 3.419 17.559 -11.861 1.00 59.06 166 VAL A O 1
ATOM 1393 N N . PHE A 1 167 ? 4.728 19.395 -11.901 1.00 54.97 167 PHE A N 1
ATOM 1394 C CA . PHE A 1 167 ? 3.978 20.142 -12.922 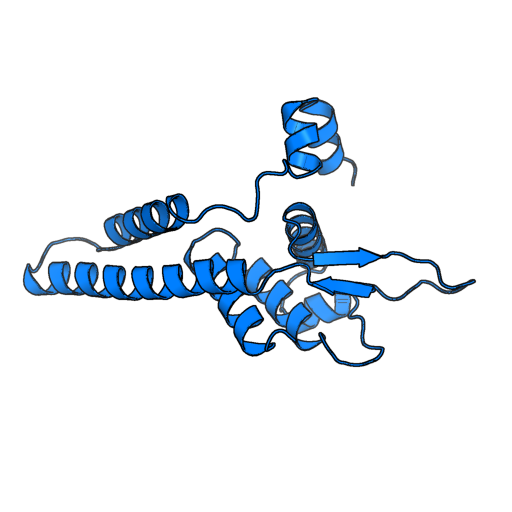1.00 54.97 167 PHE A CA 1
ATOM 1395 C C . PHE A 1 167 ? 4.603 20.145 -14.331 1.00 54.97 167 PHE A C 1
ATOM 1397 O O . PHE A 1 167 ? 3.966 20.609 -15.268 1.00 54.97 167 PHE A O 1
ATOM 1404 N N . SER A 1 168 ? 5.817 19.617 -14.512 1.00 53.06 168 SER A N 1
ATOM 1405 C CA . SER A 1 168 ? 6.543 19.566 -15.801 1.00 53.06 168 SER A CA 1
ATOM 1406 C C . SER A 1 168 ? 6.230 18.325 -16.651 1.00 53.06 168 SER A C 1
ATOM 1408 O O . SER A 1 168 ? 7.049 17.916 -17.476 1.00 53.06 168 SER A O 1
ATOM 1410 N N . GLN A 1 169 ? 5.060 17.703 -16.464 1.00 43.81 169 GLN A N 1
ATOM 1411 C CA . GLN A 1 169 ? 4.622 16.532 -17.235 1.00 43.81 169 GLN A CA 1
ATOM 1412 C C . GLN A 1 169 ? 3.151 16.556 -17.617 1.00 43.81 169 GLN A C 1
ATOM 1414 O O . GLN A 1 169 ? 2.314 16.851 -16.735 1.00 43.81 169 GLN A O 1
#

Radius of gyration: 18.93 Å; chains: 1; bounding box: 43×40×58 Å

pLDDT: mean 79.76, std 13.33, range [43.81, 94.62]